Protein 1IS3 (pdb70)

CATH classification: 2.60.120.200

Foldseek 3Di:
DWDKQFQPKQFAPKKKKWKWAFAAVFQKKWKFFAADPQWTQWIWIQGCHDPPDHGKIKIWTGHHPPGTDDIDIDNDGPHDHGGMWMKMWHDALFWIWIATRVGDIDIDTSVVSDGITGMIIMGGGMHIDDMDID

Sequence (134 aa):
DRAEVRNIPFKLGMYLTVGGVVNSNATRFSINVGESTDSIAMHMDHRFSYGADQNVLVLNSLVHNVGWQQEERSKKFPFTKGDHFQTTITFDTHTFYIQLSNGETVEFPNRNKDAAFNLIYLAGDARLTFVRLE

Organism: Conger myriaster (NCBI:txid7943)

Solvent-accessible surface area: 6806 Å² total; per-residue (Å²): 183,92,36,65,26,116,99,101,58,0,105,79,55,38,126,0,9,1,0,1,12,1,57,81,133,4,64,68,1,7,4,2,0,3,117,42,67,57,18,7,10,0,17,0,2,0,20,16,63,96,76,104,24,124,84,20,0,1,3,5,3,20,54,116,135,111,21,124,78,120,73,60,119,6,159,57,33,46,18,82,100,35,69,140,8,87,2,37,0,19,6,58,41,116,28,0,107,2,84,6,56,83,40,70,59,14,88,1,51,5,76,86,115,39,51,50,4,63,2,3,19,7,34,56,43,13,137,43,72,75,71,123,33,143

Structure (mmCIF, N/CA/C/O backbone):
data_1IS3
#
_entry.id   1IS3
#
_cell.length_a   61.500
_cell.length_b   61.500
_cell.length_c   80.700
_cell.angle_alpha   90.00
_cell.angle_beta   90.00
_cell.angle_gamma   90.00
#
_symmetry.space_group_name_H-M   'P 42 21 2'
#
loop_
_entity.id
_entity.type
_entity.pdbx_description
1 polymer 'CONGERIN II'
2 branched beta-D-galactopyranose-(1-4)-beta-D-glucopyranose
3 non-polymer '2-(N-MORPHOLINO)-ETHANESULFONIC ACID'
4 water water
#
loop_
_atom_site.group_PDB
_atom_site.id
_atom_site.type_symbol
_atom_site.label_atom_id
_atom_site.label_alt_id
_atom_site.label_comp_id
_atom_site.label_asym_id
_atom_site.label_entity_id
_atom_site.label_seq_id
_atom_site.pdbx_PDB_ins_code
_atom_site.Cartn_x
_atom_site.Cartn_y
_atom_site.Cartn_z
_atom_site.occupancy
_atom_site.B_iso_or_equiv
_atom_site.auth_seq_id
_atom_site.auth_comp_id
_atom_site.auth_asym_id
_atom_site.auth_atom_id
_atom_site.pdbx_PDB_model_num
ATOM 1 N N . ASP A 1 2 ? 20.691 33.473 38.076 1.00 37.83 2 ASP A N 1
ATOM 2 C CA . ASP A 1 2 ? 21.617 33.491 36.966 1.00 36.61 2 ASP A CA 1
ATOM 3 C C . ASP A 1 2 ? 21.073 32.292 36.167 1.00 34.05 2 ASP A C 1
ATOM 4 O O . ASP A 1 2 ? 19.834 32.241 36.066 1.00 34.62 2 ASP A O 1
ATOM 9 N N . ARG A 1 3 ? 21.835 31.337 35.602 1.00 29.68 3 ARG A N 1
ATOM 10 C CA . ARG A 1 3 ? 21.234 30.235 34.868 1.00 23.85 3 ARG A CA 1
ATOM 11 C C . ARG A 1 3 ? 20.864 29.148 35.880 1.00 18.96 3 ARG A C 1
ATOM 12 O O . ARG A 1 3 ? 21.314 29.130 37.040 1.00 17.45 3 ARG A O 1
ATOM 20 N N . ALA A 1 4 ? 20.035 28.254 35.385 1.00 14.15 4 ALA A N 1
ATOM 21 C CA . ALA A 1 4 ? 19.551 27.185 36.189 1.00 10.87 4 ALA A CA 1
ATOM 22 C C . ALA A 1 4 ? 20.566 26.088 35.935 1.00 10.32 4 ALA A C 1
ATOM 23 O O . ALA A 1 4 ? 20.855 25.740 34.784 1.00 10.94 4 ALA A O 1
ATOM 25 N N . GLU A 1 5 ? 21.154 25.517 36.965 1.00 10.33 5 GLU A N 1
ATOM 26 C CA . GLU A 1 5 ? 22.132 24.446 36.778 1.00 10.01 5 GLU A CA 1
ATOM 27 C C . GLU A 1 5 ? 22.107 23.385 37.885 1.00 10.13 5 GLU A C 1
ATOM 28 O O . GLU A 1 5 ? 21.630 23.624 39.012 1.00 8.24 5 GLU A O 1
ATOM 34 N N . VAL A 1 6 ? 22.557 22.185 37.512 1.00 8.55 6 VAL A N 1
ATOM 35 C CA . VAL A 1 6 ? 22.692 21.063 38.439 1.00 8.24 6 VAL A CA 1
ATOM 36 C C . VAL A 1 6 ? 24.180 20.772 38.255 1.00 8.79 6 VAL A C 1
ATOM 37 O O . VAL A 1 6 ? 24.611 20.459 37.133 1.00 7.43 6 VAL A O 1
ATOM 41 N N . ARG A 1 7 ? 24.987 20.872 39.294 1.00 7.68 7 ARG A N 1
ATOM 42 C CA . ARG A 1 7 ? 26.427 20.784 39.202 1.00 8.72 7 ARG A CA 1
ATOM 43 C C . ARG A 1 7 ? 26.942 19.784 40.219 1.00 8.07 7 ARG A C 1
ATOM 44 O O . ARG A 1 7 ? 26.539 19.759 41.385 1.00 8.04 7 ARG A O 1
ATOM 52 N N . ASN A 1 8 ? 27.838 18.942 39.727 1.00 8.13 8 ASN A N 1
ATOM 53 C CA . ASN A 1 8 ? 28.563 17.930 40.500 1.00 8.50 8 ASN A CA 1
ATOM 54 C C . ASN A 1 8 ? 27.700 16.841 41.113 1.00 9.15 8 ASN A C 1
ATOM 55 O O . ASN A 1 8 ? 28.026 16.218 42.130 1.00 9.48 8 ASN A O 1
ATOM 60 N N . ILE A 1 9 ? 26.596 16.550 40.448 1.00 8.10 9 ILE A N 1
ATOM 61 C CA . ILE A 1 9 ? 25.831 15.383 40.743 1.00 9.13 9 ILE A CA 1
ATOM 62 C C . ILE A 1 9 ? 25.973 14.632 39.411 1.00 9.91 9 ILE A C 1
ATOM 63 O O . ILE A 1 9 ? 25.280 14.954 38.428 1.00 8.78 9 ILE A O 1
ATOM 68 N N . PRO A 1 10 ? 26.884 13.660 39.331 1.00 9.59 10 PRO A N 1
ATOM 69 C CA . PRO A 1 10 ? 27.255 13.028 38.073 1.00 9.73 10 PRO A CA 1
ATOM 70 C C . PRO A 1 10 ? 26.068 12.450 37.300 1.00 8.99 10 PRO A C 1
ATOM 71 O O . PRO A 1 10 ? 25.309 11.652 37.854 1.00 8.28 10 PRO A O 1
ATOM 75 N N . PHE A 1 11 ? 25.878 12.843 36.028 1.00 8.69 11 PHE A N 1
ATOM 76 C CA . PHE A 1 11 ? 24.889 12.235 35.125 1.00 8.89 11 PHE A CA 1
ATOM 77 C C . PHE A 1 11 ? 25.688 11.159 34.373 1.00 9.16 11 PHE A C 1
ATOM 78 O O . PHE A 1 11 ? 26.511 11.425 33.501 1.00 9.04 11 PHE A O 1
ATOM 86 N N . LYS A 1 12 ? 25.490 9.923 34.797 1.00 10.46 12 LYS A N 1
ATOM 87 C CA . LYS A 1 12 ? 26.235 8.761 34.327 1.00 12.25 12 LYS A CA 1
ATOM 88 C C . LYS A 1 12 ? 25.414 7.911 33.379 1.00 12.78 12 LYS A C 1
ATOM 89 O O . LYS A 1 12 ? 24.180 7.993 33.323 1.00 11.68 12 LYS A O 1
ATOM 95 N N . LEU A 1 13 ? 26.166 7.111 32.618 1.00 14.75 13 LEU A N 1
ATOM 96 C CA . LEU A 1 13 ? 25.644 6.092 31.715 1.00 16.54 13 LEU A CA 1
ATOM 97 C C . LEU A 1 13 ? 24.528 5.307 32.389 1.00 16.93 13 LEU A C 1
ATOM 98 O O . LEU A 1 13 ? 24.690 4.762 33.496 1.00 17.54 13 LEU A O 1
ATOM 103 N N . GLY A 1 14 ? 23.335 5.357 31.789 1.00 17.09 14 GLY A N 1
ATOM 104 C CA . GLY A 1 14 ? 22.237 4.574 32.329 1.00 16.68 14 GLY A CA 1
ATOM 105 C C . GLY A 1 14 ? 21.289 5.344 33.248 1.00 15.45 14 GLY A C 1
ATOM 106 O O . GLY A 1 14 ? 20.245 4.807 33.625 1.00 18.13 14 GLY A O 1
ATOM 107 N N . MET A 1 15 ? 21.632 6.563 33.643 1.00 12.51 15 MET A N 1
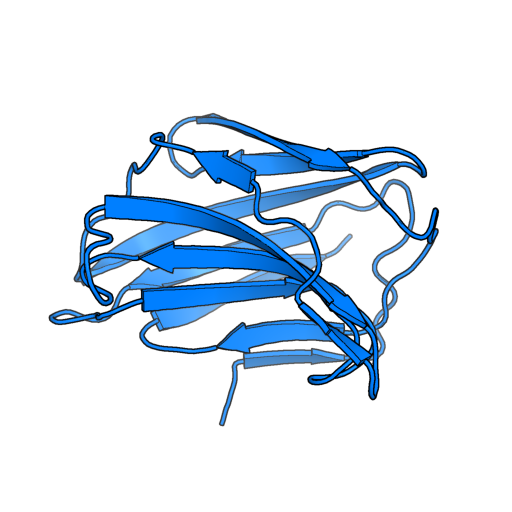ATOM 108 C CA . MET A 1 15 ? 20.740 7.402 34.418 1.00 10.40 15 MET A CA 1
ATOM 109 C C . MET A 1 15 ? 19.808 8.123 33.473 1.00 10.29 15 MET A C 1
ATOM 110 O O . MET A 1 15 ? 20.112 8.223 32.275 1.00 9.92 15 MET A O 1
ATOM 115 N N . TYR A 1 16 ? 18.710 8.679 33.957 1.00 8.99 16 TYR A N 1
ATOM 116 C CA . TYR A 1 16 ? 17.779 9.482 33.161 1.00 9.74 16 TYR A CA 1
ATOM 117 C C . TYR A 1 16 ? 17.697 10.851 33.802 1.00 8.88 16 TYR A C 1
ATOM 118 O O . TYR 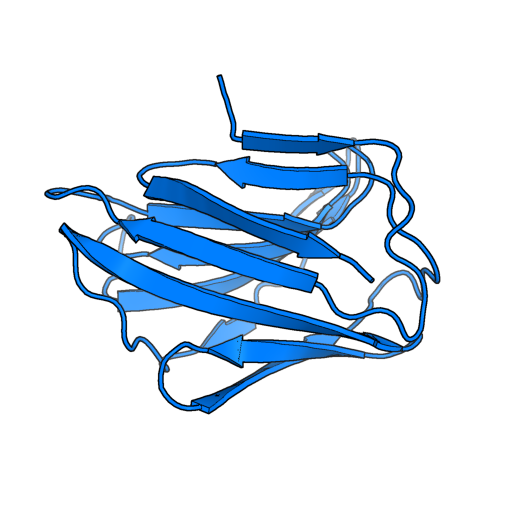A 1 16 ? 17.668 11.005 35.023 1.00 9.75 16 TYR A O 1
ATOM 127 N N . LEU A 1 17 ? 17.679 11.862 32.953 1.00 7.64 17 LEU A N 1
ATOM 128 C CA . LEU A 1 17 ? 17.522 13.259 33.339 1.00 7.10 17 LEU A CA 1
ATOM 129 C C . LEU A 1 17 ? 16.183 13.735 32.786 1.00 7.83 17 LEU A C 1
ATOM 130 O O . LEU A 1 17 ? 15.990 13.692 31.543 1.00 7.83 17 LEU A O 1
ATOM 135 N N . THR A 1 18 ? 15.258 14.188 33.634 1.00 7.27 18 THR A N 1
ATOM 136 C CA . THR A 1 18 ? 14.029 14.806 33.147 1.00 8.20 18 THR A CA 1
ATOM 137 C C . THR A 1 18 ? 13.972 16.220 33.699 1.00 8.97 18 THR A C 1
ATOM 138 O O . THR A 1 18 ? 14.141 16.423 34.907 1.00 8.86 18 THR A O 1
ATOM 142 N N . VAL A 1 19 ? 13.819 17.198 32.810 1.00 8.29 19 VAL A N 1
ATOM 143 C CA . VAL A 1 19 ? 13.689 18.591 33.219 1.00 9.67 19 VAL A CA 1
ATOM 144 C C . VAL A 1 19 ? 12.363 19.119 32.698 1.00 9.80 19 VAL A C 1
ATOM 145 O O . VAL A 1 19 ? 11.881 18.678 31.646 1.00 9.37 19 VAL A O 1
ATOM 149 N N . GLY A 1 20 ? 11.731 19.999 33.472 1.00 9.34 20 GLY A N 1
ATOM 150 C CA . GLY A 1 20 ? 10.497 20.639 33.065 1.00 7.73 20 GLY A CA 1
ATOM 151 C C . GLY A 1 20 ? 10.691 22.130 33.214 1.00 8.45 20 GLY A C 1
ATOM 152 O O . GLY A 1 20 ? 11.486 22.590 34.051 1.00 7.69 20 GLY A O 1
ATOM 153 N N . GLY A 1 21 ? 9.978 22.887 32.393 1.00 7.45 21 GLY A N 1
ATOM 154 C CA . GLY A 1 21 ? 10.105 24.301 32.481 1.00 8.55 21 GLY A CA 1
ATOM 155 C C . GLY A 1 21 ? 9.057 25.014 31.652 1.00 7.91 21 GLY A C 1
ATOM 156 O O . GLY A 1 21 ? 8.064 24.428 31.215 1.00 8.69 21 GLY A O 1
ATOM 157 N N . VAL A 1 22 ? 9.301 26.305 31.496 1.00 7.59 22 VAL A N 1
ATOM 158 C CA . VAL A 1 22 ? 8.357 27.190 30.831 1.00 8.63 22 VAL A CA 1
ATOM 159 C C . VAL A 1 22 ? 9.148 28.089 29.894 1.00 7.36 22 VAL A C 1
ATOM 160 O O . VAL A 1 22 ? 10.178 28.667 30.292 1.00 7.92 22 VAL A O 1
ATOM 164 N N . VAL A 1 23 ? 8.683 28.199 28.649 1.00 6.84 23 VAL A N 1
ATOM 165 C CA . VAL A 1 23 ? 9.314 29.091 27.681 1.00 7.31 23 VAL A CA 1
ATOM 166 C C . VAL A 1 23 ? 8.832 30.530 27.901 1.00 7.29 23 VAL A C 1
ATOM 167 O O . VAL A 1 23 ? 7.638 30.752 28.106 1.00 8.37 23 VAL A O 1
ATOM 171 N N . ASN A 1 24 ? 9.699 31.527 27.878 1.00 8.05 24 ASN A N 1
ATOM 172 C CA . ASN A 1 24 ? 9.272 32.903 28.040 1.00 9.28 24 ASN A CA 1
ATOM 173 C C . ASN A 1 24 ? 8.376 33.326 26.904 1.00 10.22 24 ASN A C 1
ATOM 174 O O . ASN A 1 24 ? 8.518 32.819 25.783 1.00 9.53 24 ASN A O 1
ATOM 179 N N . SER A 1 25 ? 7.469 34.282 27.158 1.00 11.21 25 SER A N 1
ATOM 180 C CA . SER A 1 25 ? 6.605 34.854 26.124 1.00 11.81 25 SER A CA 1
ATOM 181 C C A SER A 1 25 ? 7.761 35.675 25.474 0.50 11.68 25 SER A C 1
ATOM 182 C C B SER A 1 25 ? 7.030 35.408 24.776 0.50 10.15 25 SER A C 1
ATOM 183 O O A SER A 1 25 ? 8.701 36.170 26.113 0.50 13.53 25 SER A O 1
ATOM 184 O O B SER A 1 25 ? 6.299 35.271 23.800 0.50 9.28 25 SER A O 1
ATOM 187 N N A ASN A 1 26 ? 7.719 35.874 24.190 0.50 11.95 26 ASN A N 1
ATOM 188 N N B ASN A 1 26 ? 8.244 35.900 24.640 0.50 9.88 26 ASN A N 1
ATOM 189 C CA . ASN A 1 26 ? 8.724 36.593 23.423 1.00 10.69 26 ASN A CA 1
ATOM 190 C C . ASN A 1 26 ? 10.128 36.020 23.348 1.00 9.52 26 ASN A C 1
ATOM 191 O O . ASN A 1 26 ? 11.088 36.708 22.986 1.00 9.89 26 ASN A O 1
ATOM 196 N N . ALA A 1 27 ? 10.252 34.725 23.650 1.00 8.58 27 ALA A N 1
ATOM 197 C CA . ALA A 1 27 ? 11.539 34.046 23.629 1.00 8.18 27 ALA A CA 1
ATOM 198 C C . ALA A 1 27 ? 12.129 34.094 22.231 1.00 7.48 27 ALA A C 1
ATOM 199 O O . ALA A 1 27 ? 11.433 33.932 21.240 1.00 7.34 27 ALA A O 1
ATOM 201 N N . THR A 1 28 ? 13.430 34.293 22.141 1.00 8.44 28 THR A N 1
ATOM 202 C CA . THR A 1 28 ? 14.203 34.219 20.897 1.00 8.57 28 THR A CA 1
ATOM 203 C C . THR A 1 28 ? 14.663 32.727 20.777 1.00 8.26 28 THR A C 1
ATOM 204 O O . THR A 1 28 ? 14.436 32.045 19.767 1.00 8.52 28 THR A O 1
ATOM 208 N N . ARG A 1 29 ? 15.302 32.176 21.825 1.00 7.69 29 ARG A N 1
ATOM 209 C CA . ARG A 1 29 ? 15.837 30.815 21.876 1.00 7.68 29 ARG A CA 1
ATOM 210 C C . ARG A 1 29 ? 16.207 30.466 23.319 1.00 7.10 29 ARG A C 1
ATOM 211 O O . ARG A 1 29 ? 16.454 31.356 24.152 1.00 7.45 29 ARG A O 1
ATOM 219 N N . PHE A 1 30 ? 16.272 29.205 23.656 1.00 6.41 30 PHE A N 1
ATOM 220 C CA . PHE A 1 30 ? 16.832 28.792 24.949 1.00 6.19 30 PHE A CA 1
ATOM 221 C C . PHE A 1 30 ? 17.515 27.447 24.685 1.00 5.82 30 PHE A C 1
ATOM 222 O O . PHE A 1 30 ? 17.163 26.735 23.727 1.00 5.92 30 PHE A O 1
ATOM 230 N N . SER A 1 31 ? 18.482 27.049 25.503 1.00 5.56 31 SER A N 1
ATOM 231 C CA . SER A 1 31 ? 19.118 25.754 25.288 1.00 5.42 31 SER A CA 1
ATOM 232 C C . SER A 1 31 ? 19.202 24.914 26.551 1.00 5.54 31 SER A C 1
ATOM 233 O O . SER A 1 31 ? 19.218 25.487 27.643 1.00 6.46 31 SER A O 1
ATOM 236 N N . ILE A 1 32 ? 19.298 23.603 26.387 1.00 5.16 32 ILE A N 1
ATOM 237 C CA . ILE A 1 32 ? 19.596 22.689 27.474 1.00 6.14 32 ILE A CA 1
ATOM 238 C C . ILE A 1 32 ? 21.019 22.178 27.124 1.00 6.80 32 ILE A C 1
ATOM 239 O O . ILE A 1 32 ? 21.313 21.785 25.973 1.00 7.18 32 ILE A O 1
ATOM 244 N N . ASN A 1 33 ? 21.905 22.135 28.116 1.00 5.99 33 ASN A N 1
ATOM 245 C CA . ASN A 1 33 ? 23.322 21.838 27.883 1.00 6.91 33 ASN A CA 1
ATOM 246 C C . ASN A 1 33 ? 23.818 20.780 28.866 1.00 8.31 33 ASN A C 1
ATOM 247 O O . ASN A 1 33 ? 23.508 20.912 30.058 1.00 8.47 33 ASN A O 1
ATOM 252 N N . VAL A 1 34 ? 24.512 19.752 28.413 1.00 6.81 34 VAL A N 1
ATOM 253 C CA . VAL A 1 34 ? 25.036 18.689 29.252 1.00 7.42 34 VAL A CA 1
ATOM 254 C C . VAL A 1 34 ? 26.538 18.683 28.944 1.00 7.28 34 VAL A C 1
ATOM 255 O O . VAL A 1 34 ? 26.940 18.605 27.775 1.00 7.47 34 VAL A O 1
ATOM 259 N N . GLY A 1 35 ? 27.397 18.813 29.943 1.00 7.32 35 GLY A N 1
ATOM 260 C CA . GLY A 1 35 ? 28.833 18.776 29.711 1.00 8.57 35 GLY A CA 1
ATOM 261 C C . GLY A 1 35 ? 29.617 18.890 31.010 1.00 9.78 35 GLY A C 1
ATOM 262 O O . GLY A 1 35 ? 29.250 18.289 32.038 1.00 9.15 35 GLY A O 1
ATOM 263 N N . GLU A 1 36 ? 30.695 19.652 30.904 1.00 11.09 36 GLU A N 1
ATOM 264 C CA . GLU A 1 36 ? 31.629 19.810 32.006 1.00 14.01 36 GLU A CA 1
ATOM 265 C C . GLU A 1 36 ? 31.642 21.247 32.468 1.00 13.89 36 GLU A C 1
ATOM 266 O O . GLU A 1 36 ? 31.882 21.469 33.652 1.00 14.81 36 GLU A O 1
ATOM 272 N N . SER A 1 37 ? 31.415 22.266 31.625 1.00 12.27 37 SER A N 1
ATOM 273 C CA . SER A 1 37 ? 31.512 23.653 32.018 1.00 12.28 37 SER A CA 1
ATOM 274 C C . SER A 1 37 ? 30.744 24.462 30.960 1.00 12.10 37 SER A C 1
ATOM 275 O O . SER A 1 37 ? 30.297 23.907 29.953 1.00 11.07 37 SER A O 1
ATOM 278 N N . THR A 1 38 ? 30.611 25.778 31.094 1.00 12.16 38 THR A N 1
ATOM 279 C CA . THR A 1 38 ? 29.961 26.564 30.063 1.00 13.07 38 THR A CA 1
ATOM 280 C C . THR A 1 38 ? 30.814 26.690 28.795 1.00 13.49 38 THR A C 1
ATOM 281 O O . THR A 1 38 ? 30.347 27.341 27.842 1.00 13.85 38 THR A O 1
ATOM 285 N N . ASP A 1 39 ? 32.050 26.144 28.781 1.00 13.20 39 ASP A N 1
ATOM 286 C CA . ASP A 1 39 ? 32.904 26.147 27.599 1.00 12.77 39 ASP A CA 1
ATOM 287 C C . ASP A 1 39 ? 33.263 24.727 27.154 1.00 12.59 39 ASP A C 1
ATOM 288 O O . ASP A 1 39 ? 34.149 24.534 26.315 1.00 12.31 39 ASP A O 1
ATOM 293 N N . SER A 1 40 ? 32.600 23.700 27.690 1.00 10.89 40 SER A N 1
ATOM 294 C CA . SER A 1 40 ? 32.900 22.331 27.356 1.00 9.88 40 SER A CA 1
ATOM 295 C C . SER A 1 40 ? 31.548 21.631 27.430 1.00 9.61 40 SER A C 1
ATOM 296 O O . SER A 1 40 ? 31.097 21.271 28.532 1.00 9.29 40 SER A O 1
ATOM 299 N N . ILE A 1 41 ? 30.835 21.483 26.297 1.00 8.45 41 ILE A N 1
ATOM 300 C CA . ILE A 1 41 ? 29.453 20.980 26.302 1.00 8.47 41 ILE A CA 1
ATOM 301 C C . ILE A 1 41 ? 29.394 19.824 25.326 1.00 9.06 41 ILE A C 1
ATOM 302 O O . ILE A 1 41 ? 29.695 19.985 24.126 1.00 9.40 41 ILE A O 1
ATOM 307 N N . ALA A 1 42 ? 29.037 18.658 25.833 1.00 7.02 42 ALA A N 1
ATOM 308 C CA . ALA A 1 42 ? 28.935 17.474 24.990 1.00 7.61 42 ALA A CA 1
ATOM 309 C C . ALA A 1 42 ? 27.617 17.440 24.171 1.00 8.48 42 ALA A C 1
ATOM 310 O O . ALA A 1 42 ? 27.558 16.941 23.034 1.00 7.90 42 ALA A O 1
ATOM 312 N N . MET A 1 43 ? 26.536 17.992 24.729 1.00 6.91 43 MET A N 1
ATOM 313 C CA . MET A 1 43 ? 25.275 18.023 24.009 1.00 7.91 43 MET A CA 1
ATOM 314 C C . MET A 1 43 ? 24.625 19.374 24.320 1.00 7.39 43 MET A C 1
ATOM 315 O O . MET A 1 43 ? 24.260 19.629 25.478 1.00 7.48 43 MET A O 1
ATOM 320 N N . HIS A 1 44 ? 24.614 20.266 23.330 1.00 7.51 44 HIS A N 1
ATOM 321 C CA . HIS A 1 44 ? 23.918 21.540 23.371 1.00 6.69 44 HIS A CA 1
ATOM 322 C C . HIS A 1 44 ? 22.621 21.368 22.556 1.00 6.69 44 HIS A C 1
ATOM 323 O O . HIS A 1 44 ? 22.739 21.007 21.389 1.00 6.75 44 HIS A O 1
ATOM 330 N N . MET A 1 45 ? 21.412 21.608 23.068 1.00 5.67 45 MET A N 1
ATOM 331 C CA . MET A 1 45 ? 20.185 21.463 22.314 1.00 6.53 45 MET A CA 1
ATOM 332 C C . MET A 1 45 ? 19.536 22.852 22.359 1.00 7.91 45 MET A C 1
ATOM 333 O O . MET A 1 45 ? 19.006 23.304 23.399 1.00 6.93 45 MET A O 1
ATOM 338 N N . ASP A 1 46 ? 19.593 23.588 21.256 1.00 6.33 46 ASP A N 1
ATOM 339 C CA . ASP A 1 46 ? 19.088 24.932 21.211 1.00 6.34 46 ASP A CA 1
ATOM 340 C C . ASP A 1 46 ? 17.708 24.936 20.565 1.00 6.78 46 ASP A C 1
ATOM 341 O O . ASP A 1 46 ? 17.471 24.267 19.552 1.00 7.49 46 ASP A O 1
ATOM 346 N N . HIS A 1 47 ? 16.782 25.670 21.165 1.00 6.12 47 HIS A N 1
ATOM 347 C CA . HIS A 1 47 ? 15.392 25.710 20.745 1.00 6.56 47 HIS A CA 1
ATOM 348 C C . HIS A 1 47 ? 15.198 27.098 20.171 1.00 6.44 47 HIS A C 1
ATOM 349 O O . HIS A 1 47 ? 15.167 28.071 20.935 1.00 7.55 47 HIS A O 1
ATOM 356 N N . ARG A 1 48 ? 15.117 27.222 18.841 1.00 7.33 48 ARG A N 1
ATOM 357 C CA . ARG A 1 48 ? 15.119 28.547 18.224 1.00 7.87 48 ARG A CA 1
ATOM 358 C C . ARG A 1 48 ? 13.747 28.939 17.714 1.00 8.74 48 ARG A C 1
ATOM 359 O O . ARG A 1 48 ? 13.238 28.342 16.751 1.00 9.06 48 ARG A O 1
ATOM 367 N N . PHE A 1 49 ? 13.159 29.938 18.381 1.00 8.97 49 PHE A N 1
ATOM 368 C CA . PHE A 1 49 ? 11.884 30.489 17.955 1.00 9.49 49 PHE A CA 1
ATOM 369 C C . PHE A 1 49 ? 12.167 31.479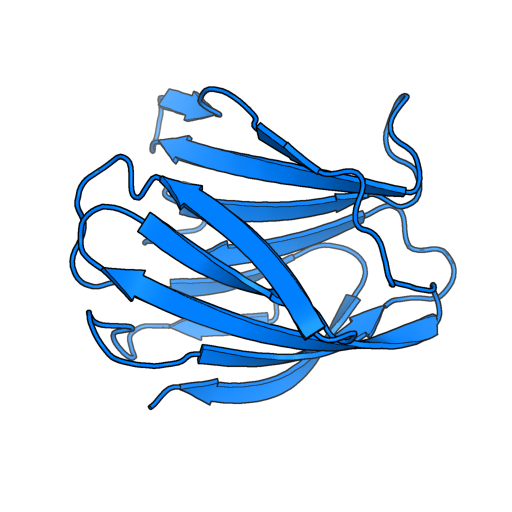 16.847 1.00 10.42 49 PHE A C 1
ATOM 370 O O . PHE A 1 49 ? 11.511 31.417 15.798 1.00 11.86 49 PHE A O 1
ATOM 378 N N . SER A 1 50 ? 13.114 32.400 17.083 1.00 11.51 50 SER A N 1
ATOM 379 C CA . SER A 1 50 ? 13.567 33.301 16.025 1.00 12.75 50 SER A CA 1
ATOM 380 C C . SER A 1 50 ? 15.011 33.690 16.329 1.00 12.17 50 SER A C 1
ATOM 381 O O . SER A 1 50 ? 15.298 34.394 17.302 1.00 12.27 50 SER A O 1
ATOM 384 N N . TYR A 1 51 ? 15.912 33.170 15.502 1.00 13.48 51 TYR A N 1
ATOM 385 C CA . TYR A 1 51 ? 17.324 33.433 15.693 1.00 14.96 51 TYR A CA 1
ATOM 386 C C . TYR A 1 51 ? 17.937 33.464 14.325 1.00 16.19 51 TYR A C 1
ATOM 387 O O . TYR A 1 51 ? 18.092 32.419 13.685 1.00 17.70 51 TYR A O 1
ATOM 396 N N . GLY A 1 52 ? 18.326 34.641 13.862 1.00 19.12 52 GLY A N 1
ATOM 397 C CA . GLY A 1 52 ? 18.880 34.782 12.514 1.00 20.30 52 GLY A CA 1
ATOM 398 C C . GLY A 1 52 ? 17.829 34.321 11.522 1.00 21.49 52 GLY A C 1
ATOM 399 O O . GLY A 1 52 ? 16.672 34.734 11.636 1.00 23.42 52 GLY A O 1
ATOM 400 N N . ALA A 1 53 ? 18.185 33.423 10.612 1.00 22.06 53 ALA A N 1
ATOM 401 C CA . ALA A 1 53 ? 17.224 32.864 9.681 1.00 22.52 53 ALA A CA 1
ATOM 402 C C . ALA A 1 53 ? 16.498 31.669 10.258 1.00 22.32 53 ALA A C 1
ATOM 403 O O . ALA A 1 53 ? 15.669 31.095 9.563 1.00 23.23 53 ALA A O 1
ATOM 405 N N . ASP A 1 54 ? 16.810 31.210 11.472 1.00 20.25 54 ASP A N 1
ATOM 406 C CA . ASP A 1 54 ? 16.173 30.046 12.071 1.00 19.13 54 ASP A CA 1
ATOM 407 C C . ASP A 1 54 ? 14.896 30.374 12.817 1.00 18.11 54 ASP A C 1
ATOM 408 O O . ASP A 1 54 ? 14.891 31.226 13.721 1.00 17.52 54 ASP A O 1
ATOM 413 N N . GLN A 1 55 ? 13.806 29.703 12.441 1.00 18.50 55 GLN A N 1
ATOM 414 C CA . GLN A 1 55 ? 12.509 29.906 13.088 1.00 18.42 55 GLN A CA 1
ATOM 415 C C . GLN A 1 55 ? 11.903 28.530 13.263 1.00 16.69 55 GLN A C 1
ATOM 416 O O . GLN A 1 55 ? 11.773 27.752 12.309 1.00 16.68 55 GLN A O 1
ATOM 422 N N . ASN A 1 56 ? 11.619 28.211 14.535 1.00 14.91 56 ASN A N 1
ATOM 423 C CA . ASN A 1 56 ? 11.020 26.960 14.984 1.00 13.82 56 ASN A CA 1
ATOM 424 C C . ASN A 1 56 ? 11.823 25.731 14.528 1.00 13.69 56 ASN A C 1
ATOM 425 O O . ASN A 1 56 ? 11.386 24.788 13.842 1.00 13.51 56 ASN A O 1
ATOM 430 N N . VAL A 1 57 ? 13.085 25.722 14.975 1.00 12.18 57 VAL A N 1
ATOM 431 C CA . VAL A 1 57 ? 13.992 24.615 14.660 1.00 11.60 57 VAL A CA 1
ATOM 432 C C . VAL A 1 57 ? 14.803 24.277 15.912 1.00 10.74 57 VAL A C 1
ATOM 433 O O . VAL A 1 57 ? 15.032 25.145 16.780 1.00 9.84 57 VAL A O 1
ATOM 437 N N . LEU A 1 58 ? 15.156 22.994 16.019 1.00 9.41 58 LEU A N 1
ATOM 438 C CA . LEU A 1 58 ? 16.082 22.558 17.042 1.00 10.06 58 LEU A CA 1
ATOM 439 C C . LEU A 1 58 ? 17.462 22.474 16.411 1.00 9.30 58 LEU A C 1
ATOM 440 O O . LEU A 1 58 ? 17.588 21.985 15.288 1.00 8.97 58 LEU A O 1
ATOM 445 N N . VAL A 1 59 ? 18.496 22.951 17.090 1.00 8.46 59 VAL A N 1
ATOM 446 C CA . VAL A 1 59 ? 19.856 22.836 16.590 1.00 9.10 59 VAL A CA 1
ATOM 447 C C . VAL A 1 59 ? 20.669 22.142 17.691 1.00 10.33 59 VAL A C 1
ATOM 448 O O . VAL A 1 59 ? 20.657 22.585 18.860 1.00 9.83 59 VAL A O 1
ATOM 452 N N . LEU A 1 60 ? 21.363 21.054 17.348 1.00 8.72 60 LEU A N 1
ATOM 453 C CA . LEU A 1 60 ? 22.178 20.302 18.294 1.00 9.66 60 LEU A CA 1
ATOM 454 C C . LEU A 1 60 ? 23.662 20.371 17.923 1.00 8.83 60 LEU A C 1
ATOM 455 O O . LEU A 1 60 ? 24.020 20.325 16.730 1.00 9.60 60 LEU A O 1
ATOM 460 N N . ASN A 1 61 ? 24.533 20.514 18.918 1.00 7.89 61 ASN A N 1
ATOM 461 C CA . ASN A 1 61 ? 25.961 20.592 18.655 1.00 7.05 61 ASN A CA 1
ATOM 462 C C . ASN A 1 61 ? 26.790 20.347 19.914 1.00 7.41 61 ASN A C 1
ATOM 463 O O . ASN A 1 61 ? 26.221 20.172 21.000 1.00 7.44 61 ASN A O 1
ATOM 468 N N . SER A 1 62 ? 28.109 20.234 19.792 1.00 7.02 62 SER A N 1
ATOM 469 C CA . SER A 1 62 ? 29.008 20.130 20.918 1.00 6.96 62 SER A CA 1
ATOM 470 C C . SER A 1 62 ? 29.962 21.315 20.818 1.00 7.65 62 SER A C 1
ATOM 471 O O . SER A 1 62 ? 30.254 21.851 19.720 1.00 7.41 62 SER A O 1
ATOM 474 N N . LEU A 1 63 ? 30.462 21.709 21.985 1.00 7.59 63 LEU A N 1
ATOM 475 C CA . LEU A 1 63 ? 31.356 22.825 22.154 1.00 8.04 63 LEU A CA 1
ATOM 476 C C . LEU A 1 63 ? 32.592 22.276 22.832 1.00 9.25 63 LEU A C 1
ATOM 477 O O . LEU A 1 63 ? 32.474 21.649 23.898 1.00 8.41 63 LEU A O 1
ATOM 482 N N . VAL A 1 64 ? 33.750 22.510 22.216 1.00 9.33 64 VAL A N 1
ATOM 483 C CA . VAL A 1 64 ? 35.026 22.032 22.755 1.00 9.23 64 VAL A CA 1
ATOM 484 C C . VAL A 1 64 ? 35.770 23.213 23.377 1.00 10.05 64 VAL A C 1
ATOM 485 O O . VAL A 1 64 ? 35.867 24.291 22.776 1.00 9.93 64 VAL A O 1
ATOM 489 N N . HIS A 1 65 ? 36.292 23.008 24.588 1.00 11.25 65 HIS A N 1
ATOM 490 C CA . HIS A 1 65 ? 36.929 24.064 25.345 1.00 13.07 65 HIS A CA 1
ATOM 491 C C . HIS A 1 65 ? 38.107 24.671 24.584 1.00 12.77 65 HIS A C 1
ATOM 492 O O . HIS A 1 65 ? 38.940 23.951 24.041 1.00 12.16 65 HIS A O 1
ATOM 499 N N . ASN A 1 66 ? 38.137 25.992 24.505 1.00 11.90 66 ASN A N 1
ATOM 500 C CA . ASN A 1 66 ? 39.161 26.748 23.788 1.00 11.79 66 ASN A CA 1
ATOM 501 C C . ASN A 1 66 ? 39.258 26.378 22.319 1.00 11.75 66 ASN A C 1
ATOM 502 O O . ASN A 1 66 ? 40.250 26.700 21.669 1.00 12.11 66 ASN A O 1
ATOM 507 N N . VAL A 1 67 ? 38.242 25.725 21.726 1.00 11.13 67 VAL A N 1
ATOM 508 C CA . VAL A 1 67 ? 38.263 25.352 20.315 1.00 11.34 67 VAL A CA 1
ATOM 509 C C . VAL A 1 67 ? 36.977 25.883 19.665 1.00 12.16 67 VAL A C 1
ATOM 510 O O . VAL A 1 67 ? 37.069 26.647 18.691 1.00 13.02 67 VAL A O 1
ATOM 514 N N . GLY A 1 68 ? 35.773 25.570 20.164 1.00 10.80 68 GLY A N 1
ATOM 515 C CA . GLY A 1 68 ? 34.553 26.099 19.583 1.00 9.85 68 GLY A CA 1
ATOM 516 C C . GLY A 1 68 ? 33.547 25.007 19.218 1.00 10.12 68 GLY A C 1
ATOM 517 O O . GLY A 1 68 ? 33.693 23.823 19.560 1.00 10.30 68 GLY A O 1
ATOM 518 N N . TRP A 1 69 ? 32.544 25.474 18.476 1.00 10.13 69 TRP A N 1
ATOM 519 C CA . TRP A 1 69 ? 31.416 24.660 18.058 1.00 10.07 69 TRP A CA 1
ATOM 520 C C . TRP A 1 69 ? 31.804 23.714 16.937 1.00 10.41 69 TRP A C 1
ATOM 521 O O . TRP A 1 69 ? 32.591 24.094 16.066 1.00 10.98 69 TRP A O 1
ATOM 532 N N . GLN A 1 70 ? 31.284 22.491 16.967 1.00 10.06 70 GLN A N 1
ATOM 533 C CA . GLN A 1 70 ? 31.589 21.470 15.989 1.00 10.20 70 GLN A CA 1
ATOM 534 C C . GLN A 1 70 ? 30.503 21.441 14.908 1.00 10.99 70 GLN A C 1
ATOM 535 O O . GLN A 1 70 ? 29.956 22.508 14.592 1.00 10.67 70 GLN A O 1
ATOM 541 N N . GLN A 1 71 ? 30.166 20.295 14.324 1.00 11.53 71 GLN A N 1
ATOM 542 C CA . GLN A 1 71 ? 29.206 20.250 13.231 1.00 13.55 71 GLN A CA 1
ATOM 543 C C . GLN A 1 71 ? 27.775 20.235 13.812 1.00 12.64 71 GLN A C 1
ATOM 544 O O . GLN A 1 71 ? 27.417 19.371 14.609 1.00 11.53 71 GLN A O 1
ATOM 550 N N . GLU A 1 72 ? 26.943 21.196 13.420 1.00 12.56 72 GLU A N 1
ATOM 551 C CA . GLU A 1 72 ? 25.524 21.260 13.825 1.00 13.50 72 GLU A CA 1
ATOM 552 C C . GLU A 1 72 ? 24.660 20.170 13.211 1.00 13.63 72 GLU A C 1
ATOM 553 O O . GLU A 1 72 ? 24.864 19.792 12.041 1.00 13.84 72 GLU A O 1
ATOM 559 N N . GLU A 1 73 ? 23.690 19.681 13.958 1.00 12.35 73 GLU A N 1
ATOM 560 C CA . GLU A 1 73 ? 22.670 18.784 13.461 1.00 14.20 73 GLU A CA 1
ATOM 561 C C . GLU A 1 73 ? 21.394 19.534 13.717 1.00 13.67 73 GLU A C 1
ATOM 562 O O . GLU A 1 73 ? 21.291 20.272 14.703 1.00 13.04 73 GLU A O 1
ATOM 568 N N . ARG A 1 74 ? 20.450 19.475 12.788 1.00 13.07 74 ARG A N 1
ATOM 569 C CA . ARG A 1 74 ? 19.182 20.197 12.928 1.00 14.46 74 ARG A CA 1
ATOM 570 C C . ARG A 1 74 ? 17.949 19.319 12.880 1.00 14.42 74 ARG A C 1
ATOM 571 O O . ARG A 1 74 ? 17.971 18.268 12.234 1.00 14.00 74 ARG A O 1
ATOM 585 N N . SER A 1 75 ? 16.890 19.677 13.623 1.00 13.43 75 SER A N 1
ATOM 586 C CA . SER A 1 75 ? 15.663 18.940 13.570 1.00 12.47 75 SER A CA 1
ATOM 587 C C . SER A 1 75 ? 14.583 19.985 13.488 1.00 13.49 75 SER A C 1
ATOM 588 O O . SER A 1 75 ? 14.569 21.034 14.096 1.00 13.68 75 SER A O 1
ATOM 591 N N . LYS A 1 76 ? 13.572 19.529 12.795 1.00 15.24 76 LYS A N 1
ATOM 592 C CA . LYS A 1 76 ? 12.382 20.257 12.420 1.00 16.09 76 LYS A CA 1
ATOM 593 C C . LYS A 1 76 ? 11.288 19.911 13.443 1.00 15.30 76 LYS A C 1
ATOM 594 O O . LYS A 1 76 ? 10.198 20.478 13.425 1.00 15.68 76 LYS A O 1
ATOM 600 N N . LYS A 1 77 ? 11.486 18.942 14.341 1.00 14.09 77 LYS A N 1
ATOM 601 C CA . LYS A 1 77 ? 10.491 18.580 15.350 1.00 13.19 77 LYS A CA 1
ATOM 602 C C . LYS A 1 77 ? 10.427 19.733 16.328 1.00 14.02 77 LYS A C 1
ATOM 603 O O . LYS A 1 77 ? 11.434 19.999 16.993 1.00 15.69 77 LYS A O 1
ATOM 609 N N . PHE A 1 78 ? 9.311 20.433 16.480 1.00 11.54 78 PHE A N 1
ATOM 610 C CA . PHE A 1 78 ? 9.347 21.581 17.339 1.00 10.14 78 PHE A CA 1
ATOM 611 C C . PHE A 1 78 ? 8.003 21.727 18.032 1.00 10.86 78 PHE A C 1
ATOM 612 O O . PHE A 1 78 ? 7.243 22.657 17.740 1.00 11.86 78 PHE A O 1
ATOM 620 N N . PRO A 1 79 ? 7.666 20.891 19.009 1.00 10.89 79 PRO A N 1
ATOM 621 C CA . PRO A 1 79 ? 6.405 20.990 19.735 1.00 12.85 79 PRO A CA 1
ATOM 622 C C . PRO A 1 79 ? 6.517 22.024 20.878 1.00 13.30 79 PRO A C 1
ATOM 623 O O . PRO A 1 79 ? 6.198 21.697 22.035 1.00 15.86 79 PRO A O 1
ATOM 627 N N . PHE A 1 80 ? 6.978 23.241 20.641 1.00 11.83 80 PHE A N 1
ATOM 628 C CA . PHE A 1 80 ? 7.204 24.188 21.711 1.00 10.23 80 PHE A CA 1
ATOM 629 C C . PHE A 1 80 ? 6.384 25.421 21.408 1.00 10.87 80 PHE A C 1
ATOM 630 O O . PHE A 1 80 ? 6.301 25.806 20.234 1.00 11.74 80 PHE A O 1
ATOM 638 N N . THR A 1 81 ? 5.795 26.043 22.424 1.00 9.35 81 THR A N 1
ATOM 639 C CA . THR A 1 81 ? 5.088 27.284 22.263 1.00 8.85 81 THR A CA 1
ATOM 640 C C . THR A 1 81 ? 5.592 28.294 23.285 1.00 8.31 81 THR A C 1
ATOM 641 O O . THR A 1 81 ? 5.755 27.954 24.463 1.00 8.64 81 THR A O 1
ATOM 645 N N . LYS A 1 82 ? 5.854 29.536 22.880 1.00 7.43 82 LYS A N 1
ATOM 646 C CA . LYS A 1 82 ? 6.234 30.590 23.819 1.00 8.39 82 LYS A CA 1
ATOM 647 C C . LYS A 1 82 ? 5.144 30.785 24.887 1.00 7.92 82 LYS A C 1
ATOM 648 O O . LYS A 1 82 ? 3.952 30.775 24.561 1.00 8.28 82 LYS A O 1
ATOM 654 N N . GLY A 1 83 ? 5.564 30.919 26.150 1.00 8.01 83 GLY A N 1
ATOM 655 C CA . GLY A 1 83 ? 4.680 31.077 27.287 1.00 8.18 83 GLY A CA 1
ATOM 656 C C . GLY A 1 83 ? 4.199 29.740 27.861 1.00 8.91 83 GLY A C 1
ATOM 657 O O . GLY A 1 83 ? 3.540 29.712 28.926 1.00 9.31 83 GLY A O 1
ATOM 658 N N . ASP A 1 84 ? 4.502 28.613 27.220 1.00 7.75 84 ASP A N 1
ATOM 659 C CA . ASP A 1 84 ? 4.025 27.311 27.649 1.00 8.73 84 ASP A CA 1
ATOM 660 C C . ASP A 1 84 ? 5.088 26.423 28.279 1.00 8.35 84 ASP A C 1
ATOM 661 O O . ASP A 1 84 ? 6.280 26.643 28.118 1.00 8.60 84 ASP A O 1
ATOM 666 N N . HIS A 1 85 ? 4.631 25.399 28.999 1.00 9.91 85 HIS A N 1
ATOM 667 C CA . HIS A 1 85 ? 5.498 24.418 29.628 1.00 10.68 85 HIS A CA 1
ATOM 668 C C . HIS A 1 85 ? 6.079 23.430 28.625 1.00 10.42 85 HIS A C 1
ATOM 669 O O . HIS A 1 85 ? 5.519 23.211 27.533 1.00 12.17 85 HIS A O 1
ATOM 676 N N . PHE A 1 86 ? 7.201 22.830 28.967 1.00 8.94 86 PHE A N 1
ATOM 677 C CA . PHE A 1 86 ? 7.776 21.751 28.167 1.00 8.92 86 PHE A CA 1
ATOM 678 C C . PHE A 1 86 ? 8.369 20.743 29.162 1.00 9.40 86 PHE A C 1
ATOM 679 O O . PHE A 1 86 ? 8.614 21.088 30.338 1.00 8.16 86 PHE A O 1
ATOM 687 N N . GLN A 1 87 ? 8.659 19.533 28.691 1.00 9.68 87 GLN A N 1
ATOM 688 C CA . GLN A 1 87 ? 9.252 18.472 29.507 1.00 11.04 87 GLN A CA 1
ATOM 689 C C . GLN A 1 87 ? 10.176 17.676 28.589 1.00 10.06 87 GLN A C 1
ATOM 690 O O . GLN A 1 87 ? 9.734 17.298 27.498 1.00 10.09 87 GLN A O 1
ATOM 696 N N . THR A 1 88 ? 11.426 17.435 28.975 1.00 8.10 88 THR A N 1
ATOM 697 C CA . THR A 1 88 ? 12.383 16.724 28.149 1.00 8.01 88 THR A CA 1
ATOM 698 C C . THR A 1 88 ? 13.099 15.708 29.016 1.00 7.87 88 THR A C 1
ATOM 699 O O . THR A 1 88 ? 13.468 16.002 30.168 1.00 6.98 88 THR A O 1
ATOM 703 N N . THR A 1 89 ? 13.298 14.536 28.421 1.00 7.17 89 THR A N 1
ATOM 704 C CA . THR A 1 89 ? 14.032 13.468 29.070 1.00 7.96 89 THR A CA 1
ATOM 705 C C . THR A 1 89 ? 15.224 13.073 28.197 1.00 8.22 89 THR A C 1
ATOM 706 O O . THR A 1 89 ? 15.108 12.942 26.969 1.00 7.70 89 THR A O 1
ATOM 710 N N . ILE A 1 90 ? 16.367 12.910 28.845 1.00 6.62 90 ILE A N 1
ATOM 711 C CA . ILE A 1 90 ? 17.611 12.585 28.177 1.00 6.83 90 ILE A CA 1
ATOM 712 C C . ILE A 1 90 ? 18.254 11.378 28.853 1.00 7.03 90 ILE A C 1
ATOM 713 O O . ILE A 1 90 ? 18.259 11.269 30.092 1.00 6.85 90 ILE A O 1
ATOM 718 N N . THR A 1 91 ? 18.766 10.449 28.067 1.00 6.96 91 THR A N 1
ATOM 719 C CA . THR A 1 91 ? 19.605 9.377 28.571 1.00 7.54 91 THR A CA 1
ATOM 720 C C . THR A 1 91 ? 20.710 9.196 27.515 1.00 7.85 91 THR A C 1
ATOM 721 O O . THR A 1 91 ? 20.629 9.818 26.437 1.00 8.12 91 THR A O 1
ATOM 727 N N . PHE A 1 92 ? 21.736 8.386 27.777 1.00 7.35 92 PHE A N 1
ATOM 728 C CA . PHE A 1 92 ? 22.793 8.241 26.803 1.00 8.05 92 PHE A CA 1
ATOM 729 C C . PHE A 1 92 ? 23.583 6.975 27.036 1.00 8.73 92 PHE A C 1
ATOM 730 O O . PHE A 1 92 ? 23.536 6.393 28.139 1.00 9.31 92 PHE A O 1
ATOM 738 N N . ASP A 1 93 ? 24.228 6.489 25.972 1.00 8.38 93 ASP A N 1
ATOM 739 C CA . ASP A 1 93 ? 25.218 5.456 26.190 1.00 8.39 93 ASP A CA 1
ATOM 740 C C . ASP A 1 93 ? 26.517 6.015 25.630 1.00 9.45 93 ASP A C 1
ATOM 741 O O . ASP A 1 93 ? 26.542 7.198 25.281 1.00 8.73 93 ASP A O 1
ATOM 746 N N . THR A 1 94 ? 27.579 5.216 25.398 1.00 11.34 94 THR A N 1
ATOM 747 C CA . THR A 1 94 ? 28.822 5.855 24.929 1.00 12.37 94 THR A CA 1
ATOM 748 C C . THR A 1 94 ? 28.819 6.338 23.508 1.00 10.24 94 THR A C 1
ATOM 749 O O . THR A 1 94 ? 29.719 7.036 23.066 1.00 11.03 94 THR A O 1
ATOM 753 N N . HIS A 1 95 ? 27.783 5.956 22.774 1.00 9.66 95 HIS A N 1
ATOM 754 C CA . HIS A 1 95 ? 27.689 6.366 21.382 1.00 10.73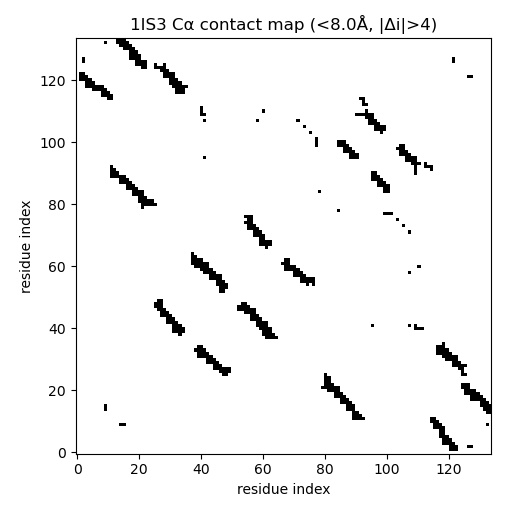 95 HIS A CA 1
ATOM 755 C C . HIS A 1 95 ? 26.638 7.396 21.027 1.00 8.65 95 HIS A C 1
ATOM 756 O O . HIS A 1 95 ? 26.815 8.124 20.043 1.00 8.38 95 HIS A O 1
ATOM 763 N N . THR A 1 96 ? 25.572 7.496 21.836 1.00 7.90 96 THR A N 1
ATOM 764 C CA . THR A 1 96 ? 24.394 8.247 21.440 1.00 7.72 96 THR A CA 1
ATOM 765 C C . THR A 1 96 ? 23.709 8.929 22.616 1.00 7.53 96 THR A C 1
ATOM 766 O O . THR A 1 96 ? 23.532 8.236 23.633 1.00 7.96 96 THR A O 1
ATOM 770 N N . PHE A 1 97 ? 23.295 10.192 22.470 1.00 6.35 97 PHE A N 1
ATOM 771 C CA . PHE A 1 97 ? 22.335 10.833 23.373 1.00 6.49 97 PHE A CA 1
ATOM 772 C C . PHE A 1 97 ? 20.932 10.591 22.822 1.00 6.06 97 PHE A C 1
ATOM 773 O O . PHE A 1 97 ? 20.667 10.806 21.641 1.00 6.47 97 PHE A O 1
ATOM 781 N N . TYR A 1 98 ? 20.047 10.129 23.694 1.00 5.48 98 TYR A N 1
ATOM 782 C CA . TYR A 1 98 ? 18.653 9.851 23.351 1.00 6.72 98 TYR A CA 1
ATOM 783 C C . TYR A 1 98 ? 17.792 10.900 24.056 1.00 7.63 98 TYR A C 1
ATOM 784 O O . TYR A 1 98 ? 17.757 10.930 25.307 1.00 8.08 98 TYR A O 1
ATOM 793 N N . ILE A 1 99 ? 17.125 11.736 23.265 1.00 6.65 99 ILE A N 1
ATOM 794 C CA . ILE A 1 99 ? 16.335 12.836 23.787 1.00 8.43 99 ILE A CA 1
ATOM 795 C C . ILE A 1 99 ? 14.871 12.571 23.454 1.00 8.45 99 ILE A C 1
ATOM 796 O O . ILE A 1 99 ? 14.562 12.221 22.304 1.00 9.16 99 ILE A O 1
ATOM 801 N N . GLN A 1 100 ? 13.967 12.754 24.415 1.00 7.34 100 GLN A N 1
ATOM 802 C CA . GLN A 1 100 ? 12.544 12.602 24.154 1.00 8.52 100 GLN A CA 1
ATOM 803 C C . GLN A 1 100 ? 11.879 13.918 24.483 1.00 8.54 100 GLN A C 1
ATOM 804 O O . GLN A 1 100 ? 12.126 14.525 25.530 1.00 7.97 100 GLN A O 1
ATOM 810 N N . LEU A 1 101 ? 11.121 14.438 23.518 1.00 9.39 101 LEU A N 1
ATOM 811 C CA . LEU A 1 101 ? 10.452 15.736 23.631 1.00 10.65 101 LEU A CA 1
ATOM 812 C C . LEU A 1 101 ? 9.088 15.610 24.342 1.00 11.17 101 LEU A C 1
ATOM 813 O O . LEU A 1 101 ? 8.619 14.488 24.587 1.00 10.33 101 LEU A O 1
ATOM 818 N N . SER A 1 102 ? 8.439 16.752 24.657 1.00 13.05 102 SER A N 1
ATOM 819 C CA . SER A 1 102 ? 7.132 16.820 25.362 1.00 15.14 102 SER A CA 1
ATOM 820 C C . SER A 1 102 ? 6.027 16.003 24.694 1.00 14.41 102 SER A C 1
ATOM 821 O O . SER A 1 102 ? 5.221 15.359 25.378 1.00 16.45 102 SER A O 1
ATOM 824 N N . ASN A 1 103 ? 5.996 15.974 23.348 1.00 14.35 103 ASN A N 1
ATOM 825 C CA . ASN A 1 103 ? 4.963 15.242 22.613 1.00 12.80 103 ASN A CA 1
ATOM 826 C C . ASN A 1 103 ? 5.326 13.785 22.339 1.00 11.82 103 ASN A C 1
ATOM 827 O O . ASN A 1 103 ? 4.588 13.097 21.625 1.00 11.39 103 ASN A O 1
ATOM 832 N N . GLY A 1 104 ? 6.451 13.271 22.862 1.00 10.09 104 GLY A N 1
ATOM 833 C CA . GLY A 1 104 ? 6.821 11.881 22.652 1.00 9.09 104 GLY A CA 1
ATOM 834 C C . GLY A 1 104 ? 7.775 11.701 21.486 1.00 8.24 104 GLY A C 1
ATOM 835 O O . GLY A 1 104 ? 8.330 10.627 21.322 1.00 8.61 104 GLY A O 1
ATOM 836 N N . GLU A 1 105 ? 7.993 12.708 20.646 1.00 8.57 105 GLU A N 1
ATOM 837 C CA . GLU A 1 105 ? 8.933 12.537 19.535 1.00 9.99 105 GLU A CA 1
ATOM 838 C C . GLU A 1 105 ? 10.365 12.482 20.078 1.00 10.16 105 GLU A C 1
ATOM 839 O O . GLU A 1 105 ? 10.671 13.027 21.151 1.00 9.49 105 GLU A O 1
ATOM 845 N N . THR A 1 106 ? 11.264 11.817 19.357 1.00 9.97 106 THR A N 1
ATOM 846 C CA . THR A 1 106 ? 12.625 11.698 19.867 1.00 10.62 106 THR A CA 1
ATOM 847 C C . THR A 1 106 ? 13.626 12.303 18.905 1.00 9.98 106 THR A C 1
ATOM 848 O O . THR A 1 106 ? 13.344 12.429 17.698 1.00 10.90 106 THR A O 1
ATOM 852 N N . VAL A 1 107 ? 14.793 12.679 19.423 1.00 8.92 107 VAL A N 1
ATOM 853 C CA . VAL A 1 107 ? 15.917 13.127 18.623 1.00 8.81 107 VAL A CA 1
ATOM 854 C C . VAL A 1 107 ? 17.119 12.383 19.214 1.00 8.77 107 VAL A C 1
ATOM 855 O O . VAL A 1 107 ? 17.175 12.104 20.417 1.00 8.72 107 VAL A O 1
ATOM 861 N N . GLU A 1 108 ? 18.048 11.941 18.362 1.00 8.62 108 GLU A N 1
ATOM 862 C CA . GLU A 1 108 ? 19.267 11.274 18.810 1.00 9.01 108 GLU A CA 1
ATOM 863 C C . GLU A 1 108 ? 20.446 12.117 18.346 1.00 10.15 108 GLU A C 1
ATOM 864 O O . GLU A 1 108 ? 20.376 12.732 17.268 1.00 11.69 108 GLU A O 1
ATOM 870 N N . PHE A 1 109 ? 21.546 12.195 19.070 1.00 8.36 109 PHE A N 1
ATOM 871 C CA . PHE A 1 109 ? 22.681 13.024 18.690 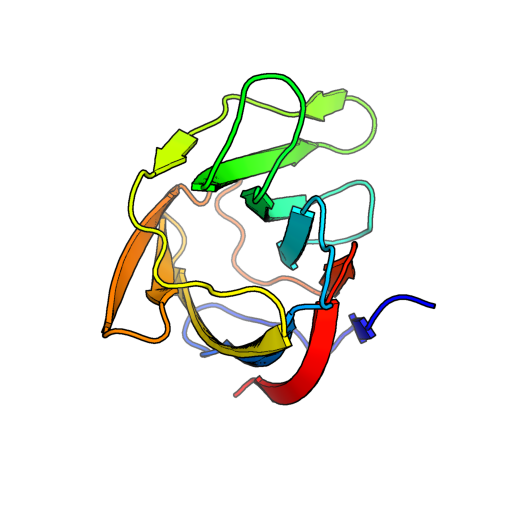1.00 7.99 109 PHE A CA 1
ATOM 872 C C . PHE A 1 109 ? 23.900 12.215 19.126 1.00 8.52 109 PHE A C 1
ATOM 873 O O . PHE A 1 109 ? 23.840 11.613 20.200 1.00 8.94 109 PHE A O 1
ATOM 881 N N . PRO A 1 110 ? 24.987 12.059 18.368 1.00 8.15 110 PRO A N 1
ATOM 882 C CA . PRO A 1 110 ? 26.147 11.288 18.781 1.00 8.22 110 PRO A CA 1
ATOM 883 C C . PRO A 1 110 ? 26.829 11.814 20.057 1.00 7.79 110 PRO A C 1
ATOM 884 O O . PRO A 1 110 ? 26.951 13.023 20.313 1.00 8.18 110 PRO A O 1
ATOM 888 N N . ASN A 1 111 ? 27.321 10.860 20.835 1.00 8.02 111 ASN A N 1
ATOM 889 C CA . ASN A 1 111 ? 28.170 11.167 21.990 1.00 8.13 111 ASN A CA 1
ATO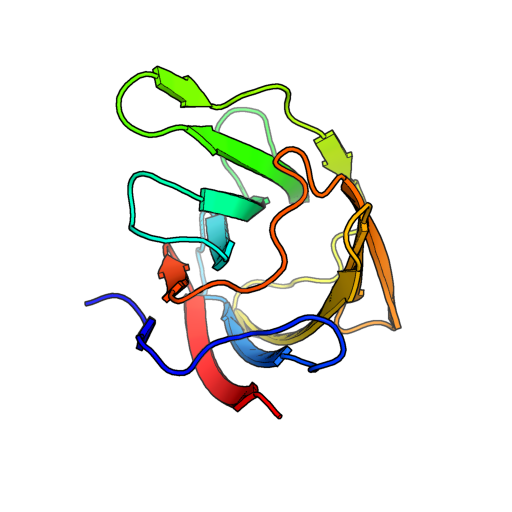M 890 C C . ASN A 1 111 ? 29.581 11.225 21.400 1.00 7.98 111 ASN A C 1
ATOM 891 O O . ASN A 1 111 ? 30.321 10.237 21.395 1.00 9.58 111 ASN A O 1
ATOM 896 N N . ARG A 1 112 ? 29.970 12.381 20.896 1.00 9.05 112 ARG A N 1
ATOM 897 C CA . ARG A 1 112 ? 31.205 12.570 20.149 1.00 9.99 112 ARG A CA 1
ATOM 898 C C . ARG A 1 112 ? 32.483 12.311 20.912 1.00 11.34 112 ARG A C 1
ATOM 899 O O . ARG A 1 112 ? 33.472 11.821 20.357 1.00 12.31 112 ARG A O 1
ATOM 907 N N . ASN A 1 113 ? 32.542 12.583 22.208 1.00 12.34 113 ASN A N 1
ATOM 908 C CA . ASN A 1 113 ? 33.775 12.304 22.931 1.00 13.95 113 ASN A CA 1
ATOM 909 C C . ASN A 1 113 ? 33.772 10.938 23.577 1.00 13.22 113 ASN A C 1
ATOM 910 O O . ASN A 1 113 ? 34.761 10.564 24.192 1.00 13.93 113 ASN A O 1
ATOM 915 N N . LYS A 1 114 ? 32.694 10.159 23.472 1.00 13.15 114 LYS A N 1
ATOM 916 C CA . LYS A 1 114 ? 32.529 8.846 24.088 1.00 14.01 114 LYS A CA 1
ATOM 917 C C . LYS A 1 114 ? 32.593 8.945 25.626 1.00 14.18 114 LYS A C 1
ATOM 918 O O . LYS A 1 114 ? 33.095 8.063 26.318 1.00 15.43 114 LYS A O 1
ATOM 924 N N . ASP A 1 115 ? 32.091 10.054 26.183 1.00 13.63 115 ASP A N 1
ATOM 925 C CA . ASP A 1 115 ? 32.065 10.274 27.628 1.00 13.70 115 ASP A CA 1
ATOM 926 C C . ASP A 1 115 ? 31.073 9.383 28.366 1.00 12.70 115 ASP A C 1
ATOM 927 O O . ASP A 1 115 ? 30.013 9.041 27.858 1.00 11.38 115 ASP A O 1
ATOM 932 N N . ALA A 1 116 ? 31.373 9.019 29.618 1.00 11.77 116 ALA A N 1
ATOM 933 C CA . ALA A 1 116 ? 30.473 8.165 30.362 1.00 11.65 116 ALA A CA 1
ATOM 934 C C . ALA A 1 116 ? 29.781 8.839 31.555 1.00 10.03 116 ALA A C 1
ATOM 935 O O . ALA A 1 116 ? 28.914 8.250 32.202 1.00 10.45 116 ALA A O 1
ATOM 937 N N . ALA A 1 117 ? 30.157 10.079 31.852 1.00 10.85 117 ALA A N 1
ATOM 938 C CA . ALA A 1 117 ? 29.567 10.835 32.966 1.00 10.27 117 ALA A CA 1
ATOM 939 C C . ALA A 1 117 ? 29.726 12.326 32.662 1.00 10.69 117 ALA A C 1
ATOM 940 O O . ALA A 1 117 ? 30.721 12.708 31.991 1.00 11.75 117 ALA A O 1
ATOM 942 N N . PHE A 1 118 ? 28.801 13.174 33.150 1.00 9.14 118 PHE A N 1
ATOM 943 C CA . PHE A 1 118 ? 28.862 14.624 32.932 1.00 9.21 118 PHE A CA 1
ATOM 944 C C . PHE A 1 118 ? 28.586 15.282 34.266 1.00 9.76 118 PHE A C 1
ATOM 945 O O . PHE A 1 118 ? 27.666 14.836 34.970 1.00 10.14 118 PHE A O 1
ATOM 953 N N . ASN A 1 119 ? 29.348 16.327 34.589 1.00 9.58 119 ASN A N 1
ATOM 954 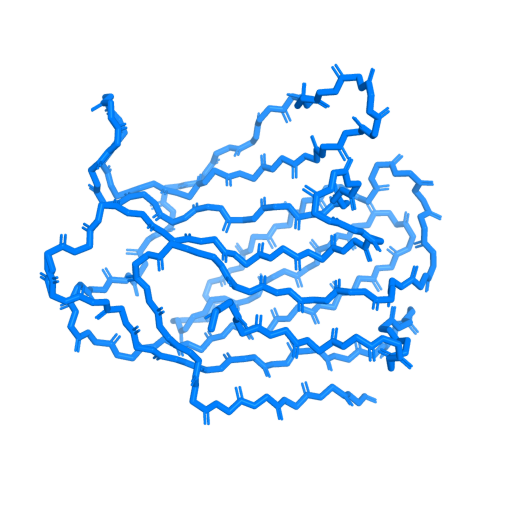C CA . ASN A 1 119 ? 29.131 16.999 35.852 1.00 10.54 119 ASN A CA 1
ATOM 955 C C . ASN A 1 119 ? 28.383 18.318 35.825 1.00 10.49 119 ASN A C 1
ATOM 956 O O . ASN A 1 119 ? 28.260 18.980 36.880 1.00 11.16 119 ASN A O 1
ATOM 961 N N . LEU A 1 120 ? 27.838 18.725 34.682 1.00 7.94 120 LEU A N 1
ATOM 962 C CA . LEU A 1 120 ? 27.100 19.979 34.621 1.00 7.60 120 LEU A CA 1
ATOM 963 C C . LEU A 1 120 ? 25.913 19.864 33.654 1.00 8.01 120 LEU A C 1
ATOM 964 O O . LEU A 1 120 ? 26.076 19.401 32.516 1.00 7.25 120 LEU A O 1
ATOM 969 N N . ILE A 1 121 ? 24.729 20.234 34.108 1.00 7.19 121 ILE A N 1
ATOM 970 C CA . ILE A 1 121 ? 23.547 20.286 33.282 1.00 7.35 121 ILE A CA 1
ATOM 971 C C . ILE A 1 121 ? 23.054 21.713 33.467 1.00 7.44 121 ILE A C 1
ATOM 972 O O . ILE A 1 121 ? 22.941 22.131 34.627 1.00 7.19 121 ILE A O 1
ATOM 977 N N . TYR A 1 122 ? 22.777 22.530 32.444 1.00 6.79 122 TYR A N 1
ATOM 978 C CA . TYR A 1 122 ? 22.231 23.840 32.685 1.00 7.01 122 TYR A CA 1
ATOM 979 C C . TYR A 1 122 ? 21.350 24.280 31.535 1.00 8.26 122 TYR A C 1
ATOM 980 O O . TYR A 1 122 ? 21.476 23.795 30.395 1.00 7.92 122 TYR A O 1
ATOM 989 N N . LEU A 1 123 ? 20.475 25.214 31.862 1.00 8.15 123 LEU A N 1
ATOM 990 C CA . LEU A 1 123 ? 19.592 25.837 30.882 1.00 8.51 123 LEU A CA 1
ATOM 991 C C . LEU A 1 123 ? 20.076 27.261 30.729 1.00 8.54 123 LEU A C 1
ATOM 992 O O . LEU A 1 123 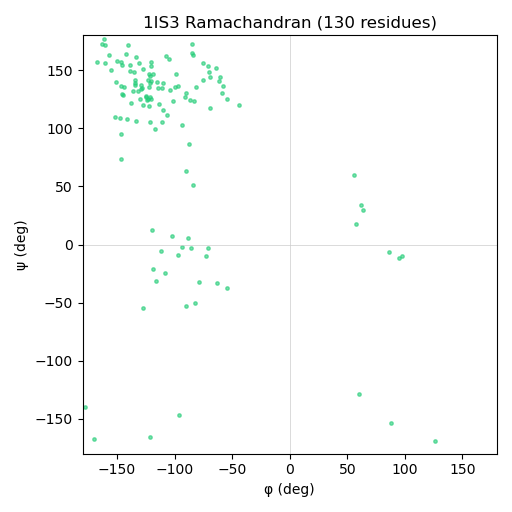? 20.398 27.917 31.734 1.00 10.37 123 LEU A O 1
ATOM 997 N N . ALA A 1 124 ? 20.098 27.756 29.500 1.00 8.05 124 ALA A N 1
ATOM 998 C CA . ALA A 1 124 ? 20.460 29.138 29.245 1.00 8.70 124 ALA A CA 1
ATOM 999 C C . ALA A 1 124 ? 19.429 29.743 28.273 1.00 8.64 124 ALA A C 1
ATOM 1000 O O . ALA A 1 124 ? 18.687 29.045 27.581 1.00 7.39 124 ALA A O 1
ATOM 1002 N N . GLY A 1 125 ? 19.358 31.072 28.219 1.00 8.98 125 GLY A N 1
ATOM 1003 C CA . GLY A 1 125 ? 18.447 31.769 27.314 1.00 7.79 125 GLY A CA 1
ATOM 1004 C C . GLY A 1 125 ? 17.033 32.028 27.875 1.00 8.57 125 GLY A C 1
ATOM 1005 O O . GLY A 1 125 ? 16.800 32.110 29.089 1.00 9.11 125 GLY A O 1
ATOM 1006 N N . ASP A 1 126 ? 16.050 32.135 26.978 1.00 7.28 126 ASP A N 1
ATOM 1007 C CA . ASP A 1 126 ? 14.731 32.625 27.322 1.00 6.99 126 ASP A CA 1
ATOM 1008 C C . ASP A 1 126 ? 13.681 31.601 27.772 1.00 7.41 126 ASP A C 1
ATOM 1009 O O . ASP A 1 126 ? 12.616 31.399 27.150 1.00 7.58 126 ASP A O 1
ATOM 1014 N N . ALA A 1 127 ? 14.002 30.961 28.901 1.00 6.92 127 ALA A N 1
ATOM 1015 C CA . ALA A 1 127 ? 13.131 29.963 29.528 1.00 6.67 127 ALA A CA 1
ATOM 1016 C C . ALA A 1 127 ? 13.552 29.803 30.997 1.00 7.08 127 ALA A C 1
ATOM 1017 O O . ALA A 1 127 ? 14.522 30.417 31.464 1.00 7.52 127 ALA A O 1
ATOM 1019 N N . ARG A 1 128 ? 12.771 29.077 31.769 1.00 8.04 128 ARG A N 1
ATOM 1020 C CA . ARG A 1 128 ? 13.132 28.810 33.142 1.00 9.23 128 ARG A CA 1
ATOM 1021 C C . ARG A 1 128 ? 12.801 27.369 33.431 1.00 9.47 128 ARG A C 1
ATOM 1022 O O . ARG A 1 128 ? 11.947 26.789 32.746 1.00 8.42 128 ARG A O 1
ATOM 1030 N N . LEU A 1 129 ? 13.495 26.778 34.394 1.00 9.27 129 LEU A N 1
ATOM 1031 C CA . LEU A 1 129 ? 13.182 25.409 34.784 1.00 10.10 129 LEU A CA 1
ATOM 1032 C C . LEU A 1 129 ? 12.312 25.422 36.037 1.00 9.97 129 LEU A C 1
ATOM 1033 O O . LEU A 1 129 ? 12.412 26.325 36.869 1.00 11.13 129 LEU A O 1
ATOM 1038 N N . THR A 1 130 ? 11.416 24.446 36.125 1.00 9.04 130 THR A N 1
ATOM 1039 C CA . THR A 1 130 ? 10.518 24.329 37.254 1.00 10.18 130 THR A CA 1
ATOM 1040 C C . THR A 1 130 ? 10.712 23.010 38.028 1.00 9.27 130 THR A C 1
ATOM 1041 O O . THR A 1 130 ? 10.298 22.940 39.188 1.00 9.08 130 THR A O 1
ATOM 1045 N N . PHE A 1 131 ? 11.287 21.956 37.448 1.00 7.85 131 PHE A N 1
ATOM 1046 C CA . PHE A 1 131 ? 11.535 20.751 38.210 1.00 8.18 131 PHE A CA 1
ATOM 1047 C C . PHE A 1 131 ? 12.661 19.999 37.511 1.00 8.37 131 PHE A C 1
ATOM 1048 O O . PHE A 1 131 ? 12.958 20.238 36.331 1.00 7.72 131 PHE A O 1
ATOM 1056 N N . VAL A 1 132 ? 13.276 19.059 38.224 1.00 7.59 132 VAL A N 1
ATOM 1057 C CA . VAL A 1 132 ? 14.336 18.229 37.694 1.00 7.56 132 VAL A CA 1
ATOM 1058 C C . VAL A 1 132 ? 14.330 16.875 38.411 1.00 8.29 132 VAL A C 1
ATOM 1059 O O . VAL A 1 132 ? 14.124 16.818 39.643 1.00 7.64 132 VAL A O 1
ATOM 1063 N N . ARG A 1 133 ? 14.557 15.791 37.645 1.00 7.91 133 ARG A N 1
ATOM 1064 C CA . ARG A 1 133 ? 14.770 14.477 38.210 1.00 8.88 133 ARG A CA 1
ATOM 1065 C C . ARG A 1 133 ? 16.035 13.950 37.537 1.00 9.41 133 ARG A C 1
ATOM 1066 O O . ARG A 1 133 ? 16.122 13.953 36.294 1.00 9.02 133 ARG A O 1
ATOM 1074 N N . LEU A 1 134 ? 17.042 13.549 38.302 1.00 8.72 134 LEU A N 1
ATOM 1075 C CA . LEU A 1 134 ? 18.271 12.972 37.766 1.00 9.70 134 LEU A CA 1
ATOM 1076 C C . LEU A 1 134 ? 18.527 11.739 38.624 1.00 11.11 134 LEU A C 1
ATOM 1077 O O . LEU A 1 134 ? 18.894 11.869 39.808 1.00 10.72 134 LEU A O 1
ATOM 1082 N N . GLU A 1 135 ? 18.288 10.567 38.050 1.00 10.81 135 GLU A N 1
ATOM 1083 C CA . GLU A 1 135 ? 18.384 9.350 38.820 1.00 13.65 135 GLU A CA 1
ATOM 1084 C C . GLU A 1 135 ? 18.591 8.126 37.936 1.00 14.05 135 GLU A C 1
ATOM 1085 O O . GLU A 1 135 ? 18.993 7.100 38.461 1.00 15.14 135 GLU A O 1
#

B-factor: mean 13.72, std 7.86, range [3.71, 59.03]

Radius of gyration: 13.7 Å; Cα contacts (8 Å, |Δi|>4): 339; chains: 1; bounding box: 35×32×31 Å

Nearest PDB structures (foldseek):
  1is3-assembly1_A  TM=1.008E+00  e=3.814E-26  Conger myriaster
  1wlw-assembly1_A-2  TM=1.005E+00  e=2.922E-25  Conger myriaster
  1wld-assembly1_A-2  TM=1.006E+00  e=3.404E-25  Conger myriaster
  1wlc-assembly1_A-2  TM=1.006E+00  e=4.861E-25  Conger myriaster
  3ak0-assembly1_A  TM=9.852E-01  e=8.984E-21  unclassified

InterPro domains:
  IPR001079 Galectin, carbohydrate recognition domain [PF00337] (11-133)
  IPR001079 Galectin, carbohydrate recognition domain [PS51304] (4-136)
  IPR001079 Galectin, carbohydrate recognition domain [SM00276] (3-136)
  IPR001079 Galectin, carbohydrate recognition domain [SM00908] (8-135)
  IPR001079 Galectin, carbohydrate recognition domain [cd00070] (11-133)
  IPR013320 Concanavalin A-like lectin/glucanase domain superfamily [SSF49899] (6-135)
  IPR044156 Galectin-like [PTHR11346] (15-133)

Secondary structure (DSSP, 8-state):
--EEEEEEEEETT--EEEEEEEPTT--EEEEEEEEETTEEEEEEEEESSBTTB-SEEEEEEEETTTEE---EEE------TTSEEEEEEEE-SSEEEEE-TTS-EEEEE-TT--SEEEEEEEEESEEEEEEEE-